Protein AF-A0A2S9QLQ8-F1 (afdb_monomer_lite)

Foldseek 3Di:
DDFLVRCVVVVVDDSVVVVVCCVVVVQDWDDDPNTTDGDPVSVVVVVVDDVVVVVVVVVVVVVVVVVVVVVVVVVVVVVVVPDDDDDPVNVVVVVVVVD

Sequence (99 aa):
MYGLRDLTAGGWGSRGHLLGLIHSGELPAVMIGNAWKVRETDLAAYAGVDIADLHESRASQEARATEDMDDLATFVAQIVSTWPRLSAERRRELSRLAA

pLDDT: mean 72.75, std 15.48, range [45.28, 93.69]

Structure (mmCIF, N/CA/C/O backbone):
data_AF-A0A2S9QLQ8-F1
#
_entry.id   AF-A0A2S9QLQ8-F1
#
loop_
_atom_site.group_PDB
_atom_site.id
_atom_site.type_symbol
_atom_site.label_atom_id
_atom_site.label_alt_id
_atom_site.label_comp_id
_atom_site.label_asym_id
_atom_site.label_entity_id
_atom_site.label_seq_id
_atom_site.pdbx_PDB_ins_code
_atom_site.Cartn_x
_atom_site.Cartn_y
_atom_site.Cartn_z
_atom_site.occupancy
_atom_site.B_iso_or_equiv
_atom_site.auth_seq_id
_atom_site.auth_comp_id
_atom_site.auth_asym_id
_atom_site.auth_atom_id
_atom_site.pdbx_PDB_model_num
ATOM 1 N N . MET A 1 1 ? 10.805 15.020 -4.389 1.00 84.06 1 MET A N 1
ATOM 2 C CA . MET A 1 1 ? 9.677 14.168 -3.934 1.00 84.06 1 MET A CA 1
ATOM 3 C C . MET A 1 1 ? 8.949 13.677 -5.163 1.00 84.06 1 MET A C 1
ATOM 5 O O . MET A 1 1 ? 8.570 14.510 -5.980 1.00 84.06 1 MET A O 1
ATOM 9 N N . TYR A 1 2 ? 8.757 12.369 -5.272 1.00 88.50 2 TYR A N 1
ATOM 10 C CA . TYR A 1 2 ? 8.214 11.718 -6.460 1.00 88.50 2 TYR A CA 1
ATOM 11 C C . TYR A 1 2 ? 6.799 11.211 -6.196 1.00 88.50 2 TYR A C 1
ATOM 13 O O . TYR A 1 2 ? 6.516 10.672 -5.122 1.00 88.50 2 TYR A O 1
ATOM 21 N N . GLY A 1 3 ? 5.896 11.421 -7.153 1.00 91.31 3 GLY A N 1
ATOM 22 C CA . GLY A 1 3 ? 4.577 10.800 -7.115 1.00 91.31 3 GLY A CA 1
ATOM 23 C C . GLY A 1 3 ? 4.634 9.372 -7.649 1.00 91.31 3 GLY A C 1
ATOM 24 O O . GLY A 1 3 ? 5.510 9.028 -8.436 1.00 91.31 3 GLY A O 1
ATOM 25 N N . LEU A 1 4 ? 3.644 8.548 -7.299 1.00 90.31 4 LEU A N 1
ATOM 26 C CA . LEU A 1 4 ? 3.560 7.161 -7.786 1.00 90.31 4 LEU A CA 1
ATOM 27 C C . LEU A 1 4 ? 3.639 7.041 -9.314 1.00 90.31 4 LEU A C 1
ATOM 29 O O . LEU A 1 4 ? 4.192 6.083 -9.832 1.00 90.31 4 LEU A O 1
ATOM 33 N N . ARG A 1 5 ? 3.085 8.016 -10.042 1.00 89.88 5 ARG A N 1
ATOM 34 C CA . ARG A 1 5 ? 3.120 8.030 -11.508 1.00 89.88 5 ARG A CA 1
ATOM 35 C C . ARG A 1 5 ? 4.539 8.248 -12.046 1.00 89.88 5 ARG A C 1
ATOM 37 O O . ARG A 1 5 ? 4.907 7.589 -13.012 1.00 89.88 5 ARG A O 1
ATOM 44 N N . ASP A 1 6 ? 5.316 9.122 -11.410 1.00 89.62 6 ASP A N 1
ATOM 45 C CA . ASP A 1 6 ? 6.711 9.388 -11.782 1.00 89.62 6 ASP A CA 1
ATOM 46 C C . ASP A 1 6 ? 7.587 8.173 -11.465 1.00 89.62 6 ASP A C 1
ATOM 48 O O . ASP A 1 6 ? 8.436 7.792 -12.261 1.00 89.62 6 ASP A O 1
ATOM 52 N N . LEU A 1 7 ? 7.316 7.509 -10.338 1.00 87.25 7 LEU A N 1
ATOM 53 C CA . LEU A 1 7 ? 7.996 6.277 -9.938 1.00 87.25 7 LEU A CA 1
ATOM 54 C C . LEU A 1 7 ? 7.720 5.125 -10.907 1.00 87.25 7 LEU A C 1
ATOM 56 O O . LEU A 1 7 ? 8.649 4.454 -11.348 1.00 87.25 7 LEU A O 1
ATOM 60 N N . THR A 1 8 ? 6.464 4.933 -11.311 1.00 87.94 8 THR A N 1
ATOM 61 C CA . THR A 1 8 ? 6.128 3.936 -12.335 1.00 87.94 8 THR A CA 1
ATOM 62 C C . THR A 1 8 ? 6.786 4.264 -13.678 1.00 87.94 8 THR A C 1
ATOM 64 O O . THR A 1 8 ? 7.306 3.361 -14.328 1.00 87.94 8 THR A O 1
ATOM 67 N N . ALA A 1 9 ? 6.823 5.539 -14.083 1.00 86.12 9 ALA A N 1
ATOM 68 C CA . ALA A 1 9 ? 7.522 5.957 -15.302 1.00 86.12 9 ALA A CA 1
ATOM 69 C C . ALA A 1 9 ? 9.048 5.763 -15.209 1.00 86.12 9 ALA A C 1
ATOM 71 O O . ALA A 1 9 ? 9.687 5.462 -16.212 1.00 86.12 9 ALA A O 1
ATOM 72 N N . GLY A 1 10 ? 9.616 5.894 -14.009 1.00 83.38 10 GLY A N 1
ATOM 73 C CA . GLY A 1 10 ? 11.027 5.646 -13.713 1.00 83.38 10 GLY A CA 1
ATOM 74 C C . GLY A 1 10 ? 11.397 4.171 -13.545 1.00 83.38 10 GLY A C 1
ATOM 75 O O . GLY A 1 10 ? 12.541 3.887 -13.213 1.00 83.38 10 GLY A O 1
ATOM 76 N N . GLY A 1 11 ? 10.459 3.238 -13.745 1.00 83.69 11 GLY A N 1
ATOM 77 C CA . GLY A 1 11 ? 10.736 1.801 -13.696 1.00 83.69 11 GLY A CA 1
ATOM 78 C C . GLY A 1 11 ? 10.727 1.177 -12.298 1.00 83.69 11 GLY A C 1
ATOM 79 O O . GLY A 1 11 ? 11.055 0.004 -12.169 1.00 83.69 11 GLY A O 1
ATOM 80 N N . TRP A 1 12 ? 10.273 1.891 -11.265 1.00 82.81 12 TRP A N 1
ATOM 81 C CA . TRP A 1 12 ? 10.208 1.400 -9.874 1.00 82.81 12 TRP A CA 1
ATOM 82 C C . TRP A 1 12 ? 9.080 0.385 -9.617 1.00 82.81 12 TRP A C 1
ATOM 84 O O . TRP A 1 12 ? 8.727 0.095 -8.478 1.00 82.81 12 TRP A O 1
ATOM 94 N N . GLY A 1 13 ? 8.471 -0.135 -10.681 1.00 85.00 13 GLY A N 1
ATOM 95 C CA . GLY A 1 13 ? 7.375 -1.090 -10.622 1.00 85.00 13 GLY A CA 1
ATOM 96 C C . GLY A 1 13 ? 5.989 -0.482 -10.845 1.00 85.00 13 GLY A C 1
ATOM 97 O O . GLY A 1 13 ? 5.784 0.721 -11.043 1.00 85.00 13 GLY A O 1
ATOM 98 N N . SER A 1 14 ? 4.999 -1.375 -10.860 1.00 86.88 14 SER A N 1
ATOM 99 C CA . SER A 1 14 ? 3.602 -1.008 -11.095 1.00 86.88 14 SER A CA 1
ATOM 100 C C . SER A 1 14 ? 3.021 -0.196 -9.933 1.00 86.88 14 SER A C 1
ATOM 102 O O . SER A 1 14 ? 3.402 -0.366 -8.775 1.00 86.88 14 SER A O 1
ATOM 104 N N . ARG A 1 15 ? 2.020 0.644 -10.218 1.00 88.62 15 ARG A N 1
ATOM 105 C CA . ARG A 1 15 ? 1.328 1.445 -9.194 1.00 88.62 15 ARG A CA 1
ATOM 106 C C . ARG A 1 15 ? 0.776 0.597 -8.040 1.00 88.62 15 ARG A C 1
ATOM 108 O O . ARG A 1 15 ? 0.836 1.035 -6.898 1.00 88.62 15 ARG A O 1
ATOM 115 N N . GLY A 1 16 ? 0.225 -0.583 -8.337 1.00 89.12 16 GLY A N 1
ATOM 116 C CA . GLY A 1 16 ? -0.316 -1.491 -7.320 1.00 89.12 16 GLY A CA 1
ATOM 117 C C . GLY A 1 16 ? 0.769 -2.039 -6.395 1.00 89.12 16 GLY A C 1
ATOM 118 O O . GLY A 1 16 ? 0.580 -2.056 -5.186 1.00 89.12 16 GLY A O 1
ATOM 119 N N . HIS A 1 17 ? 1.928 -2.388 -6.956 1.00 86.88 17 HIS A N 1
ATOM 120 C CA . HIS A 1 17 ? 3.091 -2.823 -6.183 1.00 86.88 17 HIS A CA 1
ATOM 121 C C . HIS A 1 17 ? 3.595 -1.711 -5.253 1.00 86.88 17 HIS A C 1
ATOM 123 O O . HIS A 1 17 ? 3.695 -1.927 -4.051 1.00 86.88 17 HIS A O 1
ATOM 129 N N . LEU A 1 18 ? 3.792 -0.494 -5.774 1.00 89.31 18 LEU A N 1
ATOM 130 C CA . LEU A 1 18 ? 4.214 0.656 -4.964 1.00 89.31 18 LEU A CA 1
ATOM 131 C C . LEU A 1 18 ? 3.226 0.976 -3.832 1.00 89.31 18 LEU A C 1
ATOM 133 O O . LEU A 1 18 ? 3.640 1.313 -2.730 1.00 89.31 18 LEU A O 1
ATOM 137 N N . LEU A 1 19 ? 1.918 0.860 -4.082 1.00 91.56 19 LEU A N 1
ATOM 138 C CA . LEU A 1 19 ? 0.905 1.021 -3.034 1.00 91.56 19 LEU A CA 1
ATOM 139 C C . LEU A 1 19 ? 0.970 -0.095 -1.989 1.00 91.56 19 LEU A C 1
ATOM 141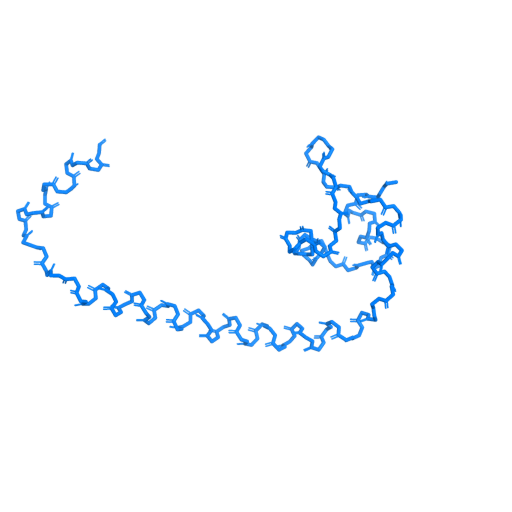 O O . LEU A 1 19 ? 0.822 0.193 -0.806 1.00 91.56 19 LEU A O 1
ATOM 145 N N . GLY A 1 20 ? 1.212 -1.338 -2.414 1.00 89.94 20 GLY A N 1
ATOM 146 C CA . GLY A 1 20 ? 1.436 -2.467 -1.513 1.00 89.94 20 GLY A CA 1
ATOM 147 C C . GLY A 1 20 ? 2.584 -2.197 -0.543 1.00 89.94 20 GLY A C 1
ATOM 148 O O . GLY A 1 20 ? 2.385 -2.307 0.661 1.00 89.94 20 GLY A O 1
ATOM 149 N N . LEU A 1 21 ? 3.725 -1.728 -1.056 1.00 88.25 21 LEU A N 1
ATOM 150 C CA . LEU A 1 21 ? 4.901 -1.382 -0.247 1.00 88.25 21 LEU A CA 1
ATOM 151 C C . LEU A 1 21 ? 4.647 -0.228 0.730 1.00 88.25 21 LEU A C 1
ATOM 153 O O . LEU A 1 21 ? 5.158 -0.213 1.846 1.00 88.25 21 LEU A O 1
ATOM 157 N N . ILE A 1 22 ? 3.856 0.762 0.316 1.00 90.62 22 ILE A N 1
ATOM 158 C CA . ILE A 1 22 ? 3.490 1.883 1.188 1.00 90.62 22 ILE A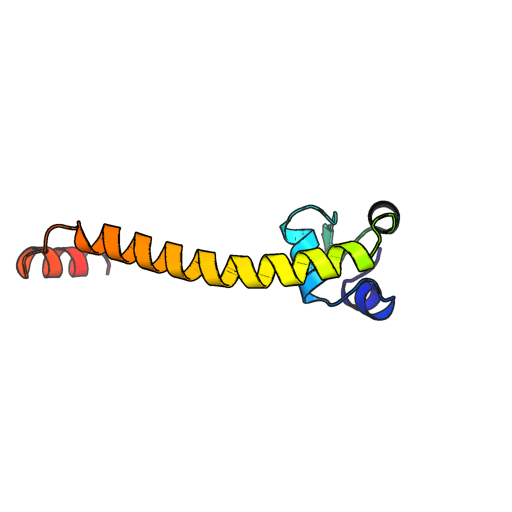 CA 1
ATOM 159 C C . ILE A 1 22 ? 2.576 1.401 2.313 1.00 90.62 22 ILE A C 1
ATOM 161 O O . ILE A 1 22 ? 2.751 1.796 3.464 1.00 90.62 22 ILE A O 1
ATOM 165 N N . HIS A 1 23 ? 1.605 0.545 1.996 1.00 90.75 23 HIS A N 1
ATOM 166 C CA . HIS A 1 23 ? 0.681 0.002 2.987 1.00 90.75 23 HIS A CA 1
ATOM 167 C C . HIS A 1 23 ? 1.347 -1.012 3.926 1.00 90.75 23 HIS A C 1
ATOM 169 O O . HIS A 1 23 ? 0.948 -1.083 5.087 1.00 90.75 23 HIS A O 1
ATOM 175 N N . SER A 1 24 ? 2.358 -1.759 3.466 1.00 87.69 24 SER A N 1
ATOM 176 C CA . SER A 1 24 ? 3.166 -2.631 4.329 1.00 87.69 24 SER A CA 1
ATOM 177 C C . SER A 1 24 ? 4.181 -1.857 5.178 1.00 87.69 24 SER A C 1
ATOM 179 O O . SER A 1 24 ? 4.708 -2.399 6.146 1.00 87.69 24 SER A O 1
ATOM 181 N N . GLY A 1 25 ? 4.425 -0.581 4.858 1.00 85.94 25 GLY A N 1
ATOM 182 C CA . GLY A 1 25 ? 5.388 0.277 5.551 1.00 85.94 25 GLY A CA 1
ATOM 183 C C . GLY A 1 25 ? 6.836 0.090 5.092 1.00 85.94 25 GLY A C 1
ATOM 184 O O . GLY A 1 25 ? 7.728 0.738 5.636 1.00 85.94 25 GLY A O 1
ATOM 185 N N . GLU A 1 26 ? 7.076 -0.752 4.086 1.00 86.19 26 GLU A N 1
ATOM 186 C CA . GLU A 1 26 ? 8.399 -0.982 3.492 1.00 86.19 26 GLU A CA 1
ATOM 187 C C . GLU A 1 26 ? 8.898 0.216 2.685 1.00 86.19 26 GLU A C 1
ATOM 189 O O . GLU A 1 26 ? 10.099 0.483 2.650 1.00 86.19 26 GLU A O 1
ATOM 194 N N . LEU A 1 27 ? 7.980 0.953 2.051 1.00 88.25 27 LEU A N 1
ATOM 195 C CA . LEU A 1 27 ? 8.294 2.181 1.331 1.00 88.25 27 LEU A CA 1
ATOM 196 C C . LEU A 1 27 ? 7.704 3.388 2.072 1.00 88.25 27 LEU A C 1
ATOM 198 O O . LEU A 1 27 ? 6.494 3.628 1.990 1.00 88.25 27 LEU A O 1
ATOM 202 N N . PRO A 1 28 ? 8.534 4.188 2.765 1.00 89.06 28 PRO A N 1
ATOM 203 C CA . PRO A 1 28 ? 8.062 5.380 3.450 1.00 89.06 28 PRO A CA 1
ATOM 204 C C . PRO A 1 28 ? 7.459 6.380 2.459 1.00 89.06 28 PRO A C 1
ATOM 206 O O . PRO A 1 28 ? 8.134 6.901 1.571 1.00 89.06 28 PRO A O 1
ATOM 209 N N . ALA A 1 29 ? 6.174 6.686 2.622 1.00 92.25 29 ALA A N 1
ATOM 210 C CA . ALA A 1 29 ? 5.487 7.687 1.818 1.00 92.25 29 ALA A CA 1
ATOM 211 C C . ALA A 1 29 ? 4.698 8.656 2.692 1.00 92.25 29 ALA A C 1
ATOM 213 O O . ALA A 1 29 ? 4.167 8.307 3.745 1.00 92.25 29 ALA A O 1
ATOM 214 N N . VAL A 1 30 ? 4.592 9.893 2.218 1.00 92.44 30 VAL A N 1
ATOM 215 C CA . VAL A 1 30 ? 3.806 10.948 2.855 1.00 92.44 30 VAL A CA 1
ATOM 216 C C . VAL A 1 30 ? 2.628 11.284 1.955 1.00 92.44 30 VAL A C 1
ATOM 218 O O . VAL A 1 30 ? 2.793 11.519 0.755 1.00 92.44 30 VAL A O 1
ATOM 221 N N . MET A 1 31 ? 1.431 11.329 2.530 1.00 92.19 31 MET A N 1
ATOM 222 C CA . MET A 1 31 ? 0.247 11.798 1.821 1.00 92.19 31 MET A CA 1
ATOM 223 C C . MET A 1 31 ? 0.257 13.331 1.776 1.00 92.19 31 MET A C 1
ATOM 225 O O . MET A 1 31 ? 0.268 13.991 2.813 1.00 92.19 31 MET A O 1
ATOM 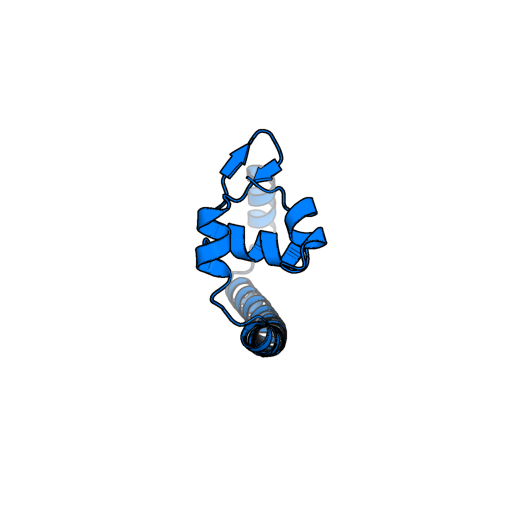229 N N . ILE A 1 32 ? 0.282 13.907 0.572 1.00 91.12 32 ILE A N 1
ATOM 230 C CA . ILE A 1 32 ? 0.233 15.358 0.350 1.00 91.12 32 ILE A CA 1
ATOM 231 C C . ILE A 1 32 ? -0.990 15.654 -0.515 1.00 91.12 32 ILE A C 1
ATOM 233 O O . ILE A 1 32 ? -1.025 15.327 -1.704 1.00 91.12 32 ILE A O 1
ATOM 237 N N . GLY A 1 33 ? -2.015 16.252 0.095 1.00 91.12 33 GLY A N 1
ATOM 238 C CA . GLY A 1 33 ? -3.345 16.329 -0.508 1.00 91.12 33 GLY A CA 1
ATOM 239 C C . GLY A 1 33 ? -3.952 14.929 -0.628 1.00 91.12 33 GLY A C 1
ATOM 240 O O . GLY A 1 33 ? -3.997 14.200 0.353 1.00 91.12 33 GLY A O 1
ATOM 241 N N . ASN A 1 34 ? -4.373 14.539 -1.834 1.00 90.00 34 ASN A N 1
ATOM 242 C CA . ASN A 1 34 ? -4.929 13.208 -2.125 1.00 90.00 34 ASN A CA 1
ATOM 243 C C . ASN A 1 34 ? -3.944 12.302 -2.896 1.00 90.00 34 ASN A C 1
ATOM 245 O O . ASN A 1 34 ? -4.343 11.451 -3.692 1.00 90.00 34 ASN A O 1
ATOM 249 N N . ALA A 1 35 ? -2.639 12.542 -2.748 1.00 91.06 35 ALA A N 1
ATOM 250 C CA . ALA A 1 35 ? -1.608 11.797 -3.460 1.00 91.06 35 ALA A CA 1
ATOM 251 C C . ALA A 1 35 ? -0.476 11.369 -2.524 1.00 91.06 35 ALA A C 1
ATOM 253 O O . ALA 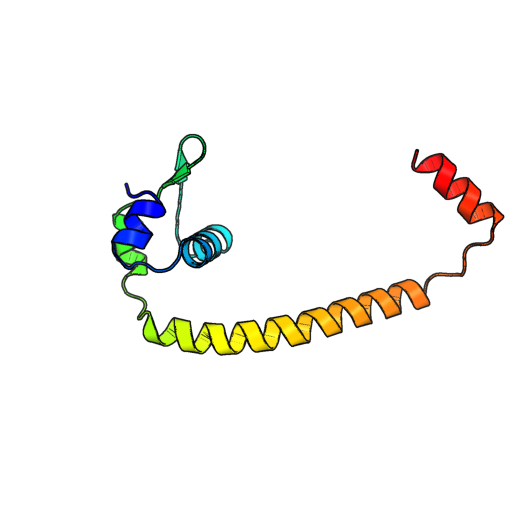A 1 35 ? 0.050 12.171 -1.751 1.00 91.06 35 ALA A O 1
ATOM 254 N N . TRP A 1 36 ? -0.063 10.1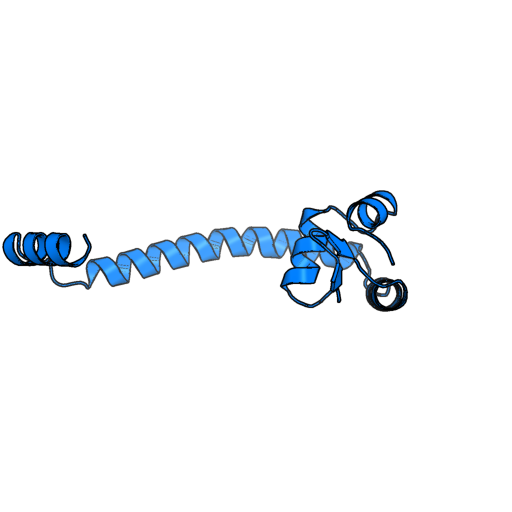08 -2.650 1.00 91.56 36 TRP A N 1
ATOM 255 C CA . TRP A 1 36 ? 1.146 9.592 -2.018 1.00 91.56 36 TRP A CA 1
ATOM 256 C C . TRP A 1 36 ? 2.389 10.137 -2.719 1.00 91.56 36 TRP A C 1
ATOM 258 O O . TRP A 1 36 ? 2.504 10.054 -3.950 1.00 91.56 36 TRP A O 1
ATOM 268 N N . LYS A 1 37 ? 3.317 10.682 -1.931 1.00 93.69 37 LYS A N 1
ATOM 269 C CA . LYS A 1 37 ? 4.633 11.121 -2.390 1.00 93.69 37 LYS A CA 1
ATOM 270 C C . LYS A 1 37 ? 5.731 10.438 -1.594 1.00 93.69 37 LYS A C 1
ATOM 272 O O . LYS A 1 37 ? 5.686 10.401 -0.367 1.00 93.69 37 LYS A O 1
ATOM 277 N N . VAL A 1 38 ? 6.739 9.964 -2.310 1.00 91.19 38 VAL A N 1
ATOM 278 C CA . VAL A 1 38 ? 7.915 9.305 -1.740 1.00 91.19 38 VAL A CA 1
ATOM 279 C C . VAL A 1 38 ? 9.098 10.268 -1.812 1.00 91.19 38 VAL A C 1
ATOM 281 O O . VAL A 1 38 ? 9.242 11.029 -2.786 1.00 91.19 38 VAL A O 1
ATOM 284 N N . ARG A 1 39 ? 9.922 10.318 -0.761 1.00 89.50 39 ARG A N 1
ATOM 285 C CA . ARG A 1 39 ? 11.141 11.137 -0.790 1.00 89.50 39 ARG A CA 1
ATOM 286 C C . ARG A 1 39 ? 12.215 10.399 -1.571 1.00 89.50 39 ARG A C 1
ATOM 288 O O . ARG A 1 39 ? 12.249 9.181 -1.621 1.00 89.50 39 ARG A O 1
ATOM 295 N N . GLU A 1 40 ? 13.109 11.165 -2.172 1.00 83.56 40 GLU A N 1
ATOM 296 C CA . GLU A 1 40 ? 14.233 10.609 -2.923 1.00 83.56 40 GLU A CA 1
ATOM 297 C C . GLU A 1 40 ? 15.168 9.779 -2.038 1.00 83.56 40 GLU A C 1
ATOM 299 O O . GLU A 1 40 ? 15.607 8.709 -2.439 1.00 83.56 40 GLU A O 1
ATOM 304 N N . THR A 1 41 ? 15.398 10.230 -0.802 1.00 82.31 41 THR A N 1
ATOM 305 C CA . THR A 1 41 ? 16.198 9.512 0.199 1.00 82.31 41 THR A CA 1
ATOM 306 C C . THR A 1 41 ? 15.614 8.138 0.529 1.00 82.31 41 THR A C 1
ATOM 308 O O . THR A 1 41 ? 16.357 7.165 0.608 1.00 82.31 41 THR A O 1
ATOM 311 N N . ASP A 1 42 ? 14.289 8.052 0.665 1.00 81.31 42 ASP A N 1
ATOM 312 C CA . ASP A 1 42 ? 13.578 6.803 0.970 1.00 81.31 42 ASP A CA 1
ATOM 313 C C . ASP A 1 42 ? 13.618 5.847 -0.233 1.00 81.31 42 ASP A C 1
ATOM 315 O O . ASP A 1 42 ? 13.767 4.637 -0.081 1.00 81.31 42 ASP A O 1
ATOM 319 N N . LEU A 1 43 ? 13.565 6.406 -1.446 1.00 78.94 43 LEU A N 1
ATOM 320 C CA . LEU A 1 43 ? 13.719 5.665 -2.695 1.00 78.94 43 LEU A CA 1
ATOM 321 C C . LEU A 1 43 ? 15.105 5.020 -2.812 1.00 78.94 43 LEU A C 1
ATOM 323 O O . LEU A 1 43 ? 15.215 3.849 -3.157 1.00 78.94 43 LEU A O 1
ATOM 327 N N . ALA A 1 44 ? 16.162 5.778 -2.508 1.00 71.50 44 ALA A N 1
ATOM 328 C CA . ALA A 1 44 ? 17.540 5.293 -2.560 1.00 71.50 44 ALA A CA 1
ATOM 329 C C . ALA A 1 44 ? 17.807 4.182 -1.532 1.00 71.50 44 ALA A C 1
ATOM 331 O O . ALA A 1 44 ? 18.559 3.255 -1.822 1.00 71.50 44 ALA A O 1
ATOM 332 N N . ALA A 1 45 ? 17.163 4.246 -0.362 1.00 68.81 45 ALA A N 1
ATOM 333 C CA . ALA A 1 45 ? 17.223 3.182 0.639 1.00 68.81 45 ALA A CA 1
ATOM 334 C C . ALA A 1 45 ? 16.542 1.887 0.156 1.00 68.81 45 ALA A C 1
ATOM 336 O O . ALA A 1 45 ? 17.003 0.797 0.484 1.00 68.81 45 ALA A O 1
ATOM 337 N N . TYR A 1 46 ? 15.484 2.005 -0.653 1.00 67.75 46 TYR A N 1
ATOM 338 C CA . TYR A 1 46 ? 14.767 0.867 -1.232 1.00 67.75 46 TYR A CA 1
ATOM 339 C C . TYR A 1 46 ? 15.457 0.286 -2.482 1.00 67.75 46 TYR A C 1
ATOM 341 O O . TYR A 1 46 ? 15.430 -0.919 -2.704 1.00 67.75 46 TYR A O 1
ATOM 349 N N . ALA A 1 47 ? 16.136 1.120 -3.279 1.00 65.25 47 ALA A N 1
ATOM 350 C CA . ALA A 1 47 ? 16.822 0.732 -4.522 1.00 65.25 47 ALA A CA 1
ATOM 351 C C . ALA A 1 47 ? 17.952 -0.298 -4.348 1.00 65.25 47 ALA A C 1
ATOM 353 O O . ALA A 1 47 ? 18.443 -0.841 -5.333 1.00 65.25 47 ALA A O 1
ATOM 354 N N . GLY A 1 48 ? 18.392 -0.534 -3.109 1.00 55.84 48 GLY A N 1
ATOM 355 C CA . GLY A 1 48 ? 19.351 -1.583 -2.765 1.00 55.84 48 GLY A CA 1
ATOM 356 C C . GLY A 1 48 ? 18.753 -2.994 -2.719 1.00 55.84 48 GLY A C 1
ATOM 357 O O . GLY A 1 48 ? 19.491 -3.936 -2.441 1.00 55.84 48 GLY A O 1
ATOM 358 N N . VAL A 1 49 ? 17.447 -3.147 -2.963 1.00 53.72 49 VAL A N 1
ATOM 359 C CA . VAL A 1 49 ? 16.754 -4.438 -3.052 1.00 53.72 49 VAL A CA 1
ATOM 360 C C . VAL A 1 49 ? 16.633 -4.831 -4.524 1.00 53.72 49 VAL A C 1
ATOM 362 O O . VAL A 1 49 ? 16.006 -4.122 -5.312 1.00 53.72 49 VAL A O 1
ATOM 365 N N . ASP A 1 50 ? 17.256 -5.945 -4.906 1.00 48.16 50 ASP A N 1
ATOM 366 C CA . ASP A 1 50 ? 17.223 -6.450 -6.277 1.00 48.16 50 ASP A CA 1
ATOM 367 C C . ASP A 1 50 ? 15.784 -6.850 -6.656 1.00 48.16 50 ASP A C 1
ATOM 369 O O . ASP A 1 50 ? 15.146 -7.685 -6.013 1.00 48.16 50 ASP A O 1
ATOM 373 N N . ILE A 1 51 ? 15.237 -6.220 -7.699 1.00 50.19 51 ILE A N 1
ATOM 374 C CA . ILE A 1 51 ? 13.841 -6.400 -8.135 1.00 50.19 51 ILE A CA 1
ATOM 375 C C . ILE A 1 51 ? 13.607 -7.839 -8.640 1.00 50.19 51 ILE A C 1
ATOM 377 O O . ILE A 1 51 ? 12.471 -8.328 -8.630 1.00 50.19 51 ILE A O 1
ATOM 381 N N . ALA A 1 52 ? 14.677 -8.538 -9.037 1.00 45.28 52 ALA A N 1
ATOM 382 C CA . ALA A 1 52 ? 14.636 -9.942 -9.429 1.00 45.28 52 ALA A CA 1
ATOM 383 C C . ALA A 1 52 ? 14.230 -10.875 -8.267 1.00 45.28 52 ALA A C 1
ATOM 385 O O . ALA A 1 52 ? 13.382 -11.746 -8.470 1.00 45.28 52 ALA A O 1
ATOM 386 N N . ASP A 1 53 ? 14.717 -10.631 -7.044 1.00 47.53 53 ASP A N 1
ATOM 387 C CA . ASP A 1 53 ? 14.407 -11.455 -5.858 1.00 47.53 53 ASP A CA 1
ATOM 388 C C . ASP A 1 53 ? 12.947 -11.278 -5.378 1.00 47.53 53 ASP A C 1
ATOM 390 O O . ASP A 1 53 ? 12.326 -12.176 -4.794 1.00 47.53 53 ASP A O 1
ATOM 394 N N . LEU A 1 54 ? 12.338 -10.125 -5.673 1.00 49.47 54 LEU A N 1
ATOM 395 C CA . LEU A 1 54 ? 10.943 -9.835 -5.321 1.00 49.47 54 LEU A CA 1
ATOM 396 C C . LEU A 1 54 ? 9.935 -10.500 -6.271 1.00 49.47 54 LEU A C 1
ATOM 398 O O . LEU A 1 54 ? 8.830 -10.855 -5.847 1.00 49.47 54 LEU A O 1
ATOM 402 N N . HIS A 1 55 ? 10.291 -10.706 -7.542 1.00 46.97 55 HIS A N 1
ATOM 403 C CA . HIS A 1 55 ? 9.412 -11.386 -8.501 1.00 46.97 55 HIS A CA 1
ATOM 404 C C . HIS A 1 55 ? 9.247 -12.882 -8.180 1.00 46.97 55 HIS A C 1
ATOM 406 O O . HIS A 1 55 ? 8.141 -13.414 -8.319 1.00 46.97 55 HIS A O 1
ATOM 412 N N . GLU A 1 56 ? 10.294 -13.537 -7.672 1.00 47.06 56 GLU A N 1
ATOM 413 C CA . GLU A 1 56 ? 10.238 -14.931 -7.202 1.00 47.06 56 GLU A CA 1
ATOM 414 C C . GLU A 1 56 ? 9.422 -15.065 -5.897 1.00 47.06 56 GLU A C 1
ATOM 416 O O . GLU A 1 56 ? 8.637 -16.005 -5.716 1.00 47.06 56 GLU A O 1
ATOM 421 N N . SER A 1 57 ? 9.490 -14.044 -5.036 1.00 46.38 57 SER A N 1
ATOM 422 C CA . SER A 1 57 ? 8.668 -13.944 -3.822 1.00 46.38 57 SER A CA 1
ATOM 423 C C . SER A 1 57 ? 7.179 -13.725 -4.127 1.00 46.38 57 SER A C 1
ATOM 425 O O . SER A 1 57 ? 6.320 -14.283 -3.441 1.00 46.38 57 SER A O 1
ATOM 427 N N . ARG A 1 58 ? 6.847 -12.967 -5.182 1.00 48.88 58 ARG A N 1
ATOM 428 C CA . ARG A 1 58 ? 5.457 -12.683 -5.576 1.00 48.88 58 ARG A CA 1
ATOM 429 C C . ARG A 1 58 ? 4.737 -13.897 -6.165 1.00 48.88 58 ARG A C 1
ATOM 431 O O . ARG A 1 58 ? 3.588 -14.128 -5.804 1.00 48.88 58 ARG A O 1
ATOM 438 N N . ALA A 1 59 ? 5.400 -14.691 -7.009 1.00 51.66 59 ALA A N 1
ATOM 439 C CA . ALA A 1 59 ? 4.821 -15.942 -7.514 1.00 51.66 59 ALA A CA 1
ATOM 440 C C . ALA A 1 59 ? 4.527 -16.931 -6.367 1.00 51.66 59 ALA A C 1
ATOM 442 O O . ALA A 1 59 ? 3.505 -17.614 -6.367 1.00 51.66 59 ALA A O 1
ATOM 443 N N . SER A 1 60 ? 5.383 -16.931 -5.341 1.00 48.88 60 SER A N 1
ATOM 444 C CA . SER A 1 60 ? 5.206 -17.736 -4.129 1.00 48.88 60 SER A CA 1
ATOM 445 C C . SER A 1 60 ? 4.127 -17.182 -3.180 1.00 48.88 60 SER A C 1
ATOM 447 O O . SER A 1 60 ? 3.473 -17.952 -2.480 1.00 48.88 60 SER A O 1
ATOM 449 N N . GLN A 1 61 ? 3.910 -15.861 -3.144 1.00 48.69 61 GLN A N 1
ATOM 450 C CA . GLN A 1 61 ? 2.858 -15.223 -2.340 1.00 48.69 61 GLN A CA 1
ATOM 451 C C . GLN A 1 61 ? 1.474 -15.277 -2.996 1.00 48.69 61 GLN A C 1
ATOM 453 O O . GLN A 1 61 ? 0.498 -15.470 -2.281 1.00 48.69 61 GLN A O 1
ATOM 458 N N . GLU A 1 62 ? 1.360 -15.152 -4.321 1.00 51.38 62 GLU A N 1
ATOM 459 C CA . GLU A 1 62 ? 0.076 -15.310 -5.025 1.00 51.38 62 GLU A CA 1
ATOM 460 C C . GLU A 1 62 ? -0.423 -16.767 -4.941 1.00 51.38 62 GLU A C 1
ATOM 462 O O . GLU A 1 62 ? -1.617 -16.995 -4.750 1.00 51.38 62 GLU A O 1
ATOM 467 N N . ALA A 1 63 ? 0.481 -17.755 -4.953 1.00 50.91 63 ALA A N 1
ATOM 468 C CA . ALA A 1 63 ? 0.129 -19.152 -4.685 1.00 50.91 63 ALA A CA 1
ATOM 469 C C . ALA A 1 63 ? -0.391 -19.362 -3.246 1.00 50.91 63 ALA A C 1
ATOM 471 O O . ALA A 1 63 ? -1.449 -19.958 -3.062 1.00 50.91 63 ALA A O 1
ATOM 472 N N . ARG A 1 64 ? 0.283 -18.790 -2.235 1.00 48.69 64 ARG A N 1
ATOM 473 C CA . ARG A 1 64 ? -0.143 -18.874 -0.821 1.00 48.69 64 ARG A CA 1
ATOM 474 C C . ARG A 1 64 ? -1.417 -18.092 -0.510 1.00 48.69 64 ARG A C 1
ATOM 476 O O . ARG A 1 64 ? -2.236 -18.561 0.264 1.00 48.69 64 ARG A O 1
ATOM 483 N N . ALA A 1 65 ? -1.621 -16.928 -1.127 1.00 50.97 65 ALA A N 1
ATOM 484 C CA . ALA A 1 65 ? -2.826 -16.123 -0.924 1.00 50.97 65 ALA A CA 1
ATOM 485 C C . ALA A 1 65 ? -4.094 -16.825 -1.439 1.00 50.97 65 ALA A C 1
ATOM 487 O O . ALA A 1 65 ? -5.189 -16.555 -0.947 1.00 50.97 65 ALA A O 1
ATOM 488 N N . THR A 1 66 ? -3.948 -17.719 -2.420 1.00 50.88 66 THR A N 1
ATOM 489 C CA . THR A 1 66 ? -5.067 -18.517 -2.932 1.00 50.88 66 THR A CA 1
ATOM 490 C C . THR A 1 66 ? -5.395 -19.678 -1.984 1.00 50.88 66 THR A C 1
ATOM 492 O O . THR A 1 66 ? -6.569 -19.929 -1.738 1.00 50.88 66 THR A O 1
ATOM 495 N N . GLU A 1 67 ? -4.384 -20.317 -1.381 1.00 51.66 67 GLU A N 1
ATOM 496 C CA . GLU A 1 67 ? -4.571 -21.346 -0.340 1.00 51.66 67 GLU A CA 1
ATOM 497 C C . GLU A 1 67 ? -5.144 -20.755 0.970 1.00 51.66 67 GLU A C 1
ATOM 499 O O . GLU A 1 67 ? -6.119 -21.278 1.507 1.00 51.66 67 GLU A O 1
ATOM 504 N N . ASP A 1 68 ? -4.637 -19.605 1.432 1.00 51.81 68 ASP A N 1
ATOM 505 C CA . ASP A 1 68 ? -5.094 -18.946 2.672 1.00 51.81 68 ASP A CA 1
ATOM 506 C C . ASP A 1 68 ? -6.557 -18.457 2.598 1.00 51.81 68 ASP A C 1
ATOM 508 O O . ASP A 1 68 ? -7.255 -18.379 3.616 1.00 51.81 68 ASP A O 1
ATOM 512 N N . MET A 1 69 ? -7.056 -18.108 1.405 1.00 53.31 69 MET A N 1
ATOM 513 C CA . MET A 1 69 ? -8.457 -17.705 1.230 1.00 53.31 69 MET A CA 1
ATOM 514 C C . MET A 1 69 ? -9.432 -18.879 1.375 1.00 53.31 69 MET A C 1
ATOM 516 O O . MET A 1 69 ? -10.519 -18.689 1.936 1.00 53.31 69 MET A O 1
ATOM 520 N N . ASP A 1 70 ? -9.048 -20.071 0.917 1.00 58.00 70 ASP A N 1
ATOM 521 C CA . ASP A 1 70 ? -9.844 -21.289 1.099 1.00 58.00 70 ASP A CA 1
ATOM 522 C C . ASP A 1 70 ? -9.846 -21.729 2.571 1.00 58.00 70 ASP A C 1
ATOM 524 O O . ASP A 1 70 ? -10.893 -22.126 3.100 1.00 58.00 70 ASP A O 1
ATOM 528 N N . ASP A 1 71 ? -8.728 -21.553 3.278 1.00 60.97 71 ASP A N 1
ATOM 529 C CA . ASP A 1 71 ? -8.633 -21.822 4.715 1.00 60.97 71 ASP A CA 1
ATOM 530 C C . ASP A 1 71 ? -9.472 -20.842 5.546 1.00 60.97 71 ASP A C 1
ATOM 532 O O . ASP A 1 71 ? -10.182 -21.254 6.471 1.00 60.97 71 ASP A O 1
ATOM 536 N N . LEU A 1 72 ? -9.490 -19.554 5.186 1.00 67.06 72 LEU A N 1
ATOM 537 C CA . LEU A 1 72 ? -10.344 -18.566 5.848 1.00 67.06 72 LEU A CA 1
ATOM 538 C C . LEU A 1 72 ? -11.831 -18.840 5.593 1.00 67.06 72 LEU A C 1
ATOM 540 O O . LEU A 1 72 ? -12.638 -18.771 6.524 1.00 67.06 72 LEU A O 1
ATOM 544 N N . ALA A 1 73 ? -12.210 -19.180 4.359 1.00 65.81 73 ALA A N 1
ATOM 545 C CA . ALA A 1 73 ? -13.583 -19.555 4.033 1.00 65.81 73 ALA A CA 1
ATOM 546 C C . ALA A 1 73 ? -14.016 -20.821 4.795 1.00 65.81 73 ALA A C 1
ATOM 548 O O . ALA A 1 73 ? -15.127 -20.868 5.335 1.00 65.81 73 ALA A O 1
ATOM 549 N N . THR A 1 74 ? -13.124 -21.807 4.916 1.00 68.94 74 THR A N 1
ATOM 550 C CA . THR A 1 74 ? -13.352 -23.046 5.673 1.00 68.94 74 THR A CA 1
ATOM 551 C C . THR A 1 74 ? -13.476 -22.776 7.174 1.00 68.94 74 THR A C 1
ATOM 553 O O . THR A 1 74 ? -14.395 -23.282 7.822 1.00 68.94 74 THR A O 1
ATOM 556 N N . PHE A 1 75 ? -12.631 -21.907 7.728 1.00 67.94 75 PHE A N 1
ATOM 557 C CA . PHE A 1 75 ? -12.690 -21.496 9.131 1.00 67.94 75 PHE A CA 1
ATOM 558 C C . PHE A 1 75 ? -13.972 -20.715 9.455 1.00 67.94 75 PHE A C 1
ATOM 560 O O . PHE A 1 75 ? -14.640 -20.987 10.457 1.00 67.94 75 PHE A O 1
ATOM 567 N N . VAL A 1 76 ? -14.376 -19.791 8.577 1.00 71.31 76 VAL A N 1
ATOM 568 C CA . VAL A 1 76 ? -15.645 -19.060 8.705 1.00 71.31 76 VAL A CA 1
ATOM 569 C C . VAL A 1 76 ? -16.829 -20.024 8.618 1.00 71.31 76 VAL A C 1
ATOM 571 O O . VAL A 1 76 ? -17.735 -19.948 9.451 1.00 71.31 76 VAL A O 1
ATOM 574 N N . ALA A 1 77 ? -16.815 -20.971 7.677 1.00 68.50 77 ALA A N 1
ATOM 575 C CA . ALA A 1 77 ? -17.847 -21.999 7.574 1.00 68.50 77 ALA A CA 1
ATOM 576 C C . ALA A 1 77 ? -17.918 -22.861 8.846 1.00 68.50 77 ALA A C 1
ATOM 578 O O . ALA A 1 77 ? -19.016 -23.144 9.333 1.00 68.50 77 ALA A O 1
ATOM 579 N N . GLN A 1 78 ? -16.774 -23.210 9.438 1.00 68.06 78 GLN A N 1
ATOM 580 C CA . GLN A 1 78 ? -16.713 -23.958 10.691 1.00 68.06 78 GLN A CA 1
ATOM 581 C C . GLN A 1 78 ? -17.295 -23.151 11.862 1.00 68.06 78 GLN A C 1
ATOM 583 O O . GLN A 1 78 ? -18.150 -23.670 12.584 1.00 68.06 78 GLN A O 1
ATOM 588 N N . ILE A 1 79 ? -16.942 -21.871 12.018 1.00 69.69 79 ILE A N 1
ATOM 589 C CA . ILE A 1 79 ? -17.520 -21.002 13.060 1.00 69.69 79 ILE A CA 1
ATOM 590 C C . ILE A 1 79 ? -19.038 -20.890 12.897 1.00 69.69 79 ILE A C 1
ATOM 592 O O . ILE A 1 79 ? -19.779 -21.106 13.859 1.00 69.69 79 ILE A O 1
ATOM 596 N N . VAL A 1 80 ? -19.510 -20.617 11.678 1.00 68.75 80 VAL A N 1
ATOM 597 C CA . VAL A 1 80 ? -20.945 -20.502 11.378 1.00 68.75 80 VAL A CA 1
ATOM 598 C C . VAL A 1 80 ? -21.668 -21.828 11.626 1.00 68.75 80 VAL A C 1
ATOM 600 O O . VAL A 1 80 ? -22.788 -21.828 12.133 1.00 68.75 80 VAL A O 1
ATOM 603 N N . SER A 1 81 ? -21.033 -22.965 11.332 1.00 68.19 81 SER A N 1
ATOM 604 C CA . SER A 1 81 ? -21.607 -24.289 11.608 1.00 68.19 81 SER A CA 1
ATOM 605 C C . SER A 1 81 ? -21.718 -24.599 13.103 1.00 68.19 81 SER A C 1
ATOM 607 O O . SER A 1 81 ? -22.610 -25.344 13.511 1.00 68.19 81 SER A O 1
ATOM 609 N N . THR A 1 82 ? -20.853 -23.992 13.921 1.00 66.12 82 THR A N 1
ATOM 610 C CA . THR A 1 82 ? -20.850 -24.155 15.381 1.00 66.12 82 THR A CA 1
ATOM 611 C C . THR A 1 82 ? -21.850 -23.212 16.057 1.00 66.12 82 THR A C 1
ATOM 613 O O . THR A 1 82 ? -22.150 -23.365 17.243 1.00 66.12 82 THR A O 1
ATOM 616 N N . TRP A 1 83 ? -22.408 -22.237 15.328 1.00 66.81 83 TRP A N 1
ATOM 617 C CA . TRP A 1 83 ? -23.436 -21.373 15.886 1.00 66.81 83 TRP A CA 1
ATOM 618 C C . TRP A 1 83 ? -24.737 -22.141 16.125 1.00 66.81 83 TRP A C 1
ATOM 620 O O . TRP A 1 83 ? -25.233 -22.842 15.236 1.00 66.81 83 TRP A O 1
ATOM 630 N N . PRO A 1 84 ? -25.345 -21.987 17.315 1.00 68.94 84 PRO A N 1
ATOM 631 C CA . PRO A 1 84 ? -26.634 -22.589 17.591 1.00 68.94 84 PRO A CA 1
ATOM 632 C C . PRO A 1 84 ? -27.642 -22.053 16.578 1.00 68.94 84 PRO A C 1
ATOM 634 O O . PRO A 1 84 ? -27.767 -20.840 16.386 1.00 68.94 84 PRO A O 1
ATOM 637 N N . ARG A 1 85 ? -28.363 -22.962 15.912 1.00 71.25 85 ARG A N 1
ATOM 638 C CA . ARG A 1 85 ? -29.395 -22.585 14.944 1.00 71.25 85 ARG A CA 1
ATOM 639 C C . ARG A 1 85 ? -30.417 -21.697 15.644 1.00 71.25 85 ARG A C 1
ATOM 641 O O . ARG A 1 85 ? -31.222 -22.170 16.442 1.00 71.25 85 ARG A O 1
ATOM 648 N N . LEU A 1 86 ? -30.365 -20.400 15.344 1.00 67.75 86 LEU A N 1
ATOM 649 C CA . LEU A 1 86 ? -31.294 -19.427 15.900 1.00 67.75 86 LEU A CA 1
ATOM 650 C C . LEU A 1 86 ? -32.715 -19.821 15.499 1.00 67.75 86 LEU A C 1
ATOM 652 O O . LEU A 1 86 ? -33.003 -20.001 14.308 1.00 67.75 86 LEU A O 1
ATOM 656 N N . SER A 1 87 ? -33.596 -19.929 16.496 1.00 72.31 87 SER A N 1
ATOM 657 C CA . SER A 1 87 ? -35.027 -20.098 16.265 1.00 72.31 87 SER A CA 1
ATOM 658 C C . SER A 1 87 ? -35.560 -18.938 15.418 1.00 72.31 87 SER A C 1
ATOM 660 O O . SER A 1 87 ? -35.003 -17.834 15.407 1.00 72.31 87 SER A O 1
ATOM 662 N N . ALA A 1 88 ? -36.653 -19.179 14.691 1.00 71.81 88 ALA A N 1
ATOM 663 C CA . ALA A 1 88 ? -37.270 -18.160 13.840 1.00 71.81 88 ALA A CA 1
ATOM 664 C C . ALA A 1 88 ? -37.632 -16.880 14.622 1.00 71.81 88 ALA A C 1
ATOM 666 O O . A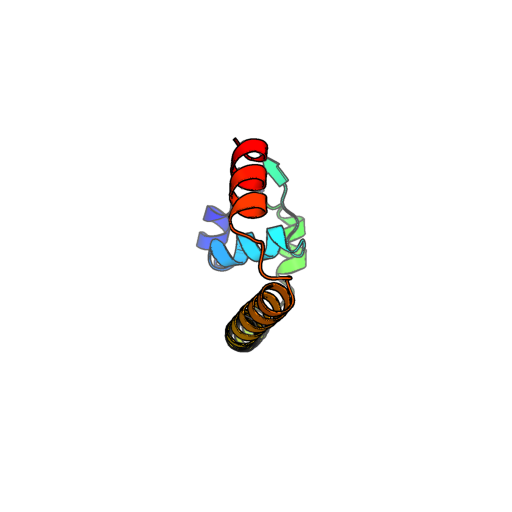LA A 1 88 ? -37.592 -15.783 14.068 1.00 71.81 88 ALA A O 1
ATOM 667 N N . GLU A 1 89 ? -37.928 -17.020 15.915 1.00 72.56 89 GLU A N 1
ATOM 668 C CA . GLU A 1 89 ? -38.243 -15.925 16.830 1.00 72.56 89 GLU A CA 1
ATOM 669 C C . GLU A 1 89 ? -37.011 -15.067 17.158 1.00 72.56 89 GLU A C 1
ATOM 671 O O . GLU A 1 89 ? -37.030 -13.863 16.903 1.00 72.56 89 GLU A O 1
ATOM 676 N N . ARG A 1 90 ? -35.890 -15.683 17.565 1.00 67.38 90 ARG A N 1
ATOM 677 C CA . ARG A 1 90 ? -34.628 -14.962 17.827 1.00 67.38 90 ARG A CA 1
ATOM 678 C C . ARG A 1 90 ? -34.066 -14.274 16.586 1.00 67.38 90 ARG A C 1
ATOM 680 O O . ARG A 1 90 ? -33.472 -13.205 16.686 1.00 67.38 90 ARG A O 1
ATOM 687 N N . ARG A 1 91 ? -34.271 -14.863 15.403 1.00 70.62 91 ARG A N 1
ATOM 688 C CA . ARG A 1 91 ? -33.864 -14.252 14.130 1.00 70.62 91 ARG A CA 1
ATOM 689 C C . ARG A 1 91 ? -34.641 -12.964 13.846 1.00 70.62 91 ARG A C 1
ATOM 691 O O . ARG A 1 91 ? -34.034 -11.976 13.452 1.00 70.62 91 ARG A O 1
ATOM 698 N N . ARG A 1 92 ? -35.960 -12.959 14.079 1.00 73.19 92 ARG A N 1
ATOM 699 C CA . ARG A 1 92 ? -36.807 -11.763 13.907 1.00 73.19 92 ARG A CA 1
ATOM 700 C C . ARG A 1 92 ? -36.475 -10.656 14.903 1.00 73.19 92 ARG A C 1
ATOM 702 O O . ARG A 1 92 ? -36.643 -9.486 14.575 1.00 73.19 92 ARG A O 1
ATOM 709 N N . GLU A 1 93 ? -36.059 -11.022 16.108 1.00 72.25 93 GLU A N 1
ATOM 710 C CA . GLU A 1 93 ? -35.653 -10.071 17.143 1.00 72.25 93 GLU A CA 1
ATOM 711 C C . GLU A 1 93 ? -34.310 -9.407 16.796 1.00 72.25 93 GLU A C 1
ATOM 713 O O . GLU A 1 93 ? -34.208 -8.184 16.818 1.00 72.25 93 GLU A O 1
ATOM 718 N N . LEU A 1 94 ? -33.328 -10.187 16.326 1.00 71.50 94 LEU A N 1
ATOM 719 C CA . LEU A 1 94 ? -32.048 -9.674 15.817 1.00 71.50 94 LEU A CA 1
ATOM 720 C C . LEU A 1 94 ? -32.209 -8.737 14.611 1.00 71.50 94 LEU A C 1
ATOM 722 O O . LEU A 1 94 ? -31.584 -7.682 14.575 1.00 71.50 94 LEU A O 1
ATOM 726 N N . SER A 1 95 ? -33.078 -9.074 13.650 1.00 67.19 95 SER A N 1
ATOM 727 C CA . SER A 1 95 ? -33.362 -8.193 12.504 1.00 67.19 95 SER A CA 1
ATOM 728 C C . SER A 1 95 ? -33.985 -6.857 12.911 1.00 67.19 95 SER A C 1
ATOM 730 O O . SER A 1 95 ? -33.837 -5.879 12.189 1.00 67.19 95 SER A O 1
ATOM 732 N N . ARG A 1 96 ? -34.678 -6.810 14.054 1.00 71.38 96 ARG A N 1
ATOM 733 C CA . ARG A 1 96 ? -35.260 -5.580 14.604 1.00 71.38 96 ARG A CA 1
ATOM 734 C C . ARG A 1 96 ? -34.238 -4.701 15.325 1.00 71.38 96 ARG A C 1
ATOM 736 O O . ARG A 1 96 ? -34.456 -3.503 15.395 1.00 71.38 96 ARG A O 1
ATOM 743 N N . LEU A 1 97 ? -33.169 -5.286 15.867 1.00 69.56 97 LEU A N 1
ATOM 744 C CA . LEU A 1 97 ? -32.101 -4.564 16.572 1.00 69.56 97 LEU A CA 1
ATOM 745 C C . LEU A 1 97 ? -31.019 -4.009 15.634 1.00 69.56 97 LEU A C 1
ATOM 747 O O . LEU A 1 97 ? -30.274 -3.122 16.032 1.00 69.56 97 LEU A O 1
ATOM 751 N N . ALA A 1 98 ? -30.903 -4.555 14.421 1.00 64.50 98 ALA A N 1
ATOM 752 C CA . ALA A 1 98 ? -29.912 -4.150 13.422 1.00 64.50 98 ALA A CA 1
ATOM 753 C C . ALA A 1 98 ? -30.422 -3.093 12.416 1.00 64.50 98 ALA A C 1
ATOM 755 O O . ALA A 1 98 ? -29.676 -2.733 11.506 1.00 64.50 98 ALA A O 1
ATOM 756 N N . ALA A 1 99 ? -31.675 -2.648 12.550 1.00 50.72 99 ALA A N 1
ATOM 757 C CA . ALA A 1 99 ? -32.301 -1.594 11.747 1.00 50.72 99 ALA A CA 1
ATOM 758 C C . ALA A 1 99 ? -32.379 -0.293 12.553 1.00 50.72 99 ALA A C 1
ATOM 760 O O . ALA A 1 99 ? -32.199 0.779 11.937 1.00 50.72 99 ALA A O 1
#

Organism: NCBI:txid1686285

Radius of gyration: 22.03 Å; chains: 1; bounding box: 58×41×33 Å

Secondary structure (DSSP, 8-state):
-EEHHHHHHTTS--HHHHHHHHHHTSS-EEEETTEEEE-HHHHHHHTTS-HHHHHHHHHHHHHHHHHHHHHHHHHHHHHHHHS----HHHHHHHHHH--